Protein AF-A0A9X9F7Y9-F1 (afdb_monomer)

Foldseek 3Di:
DPPQKDFPVPDPDDFDPVQVVVCVVVVLWDWDADPNTIITGPVSVVVLVVVLVVCVVPDDDLVNVCVVVPNDPPDPVVSVVVVVVCVVVCVVVVNDDDDDPHDRGRPD

Secondary structure (DSSP, 8-state):
--TTEEEGGGSSS---HHHHHHHHHTTSS-EEEETTEEEEEHHHHHHHHHHHHHHHHH---HHHHHHHTT--TT-HHHHHHHHHHHHHHHHHHT------SS--SS--

Sequence (108 aa):
MDGQYIDLKNLDYKIPPSALDFLENERITKFKVVGGKVFINKNDFQRHERWERRFQQGYFTIRQFCEYIGIVRSDKSLVSASFRRLVKIADDIGIYVRKLRYPLVTLY

Mean predic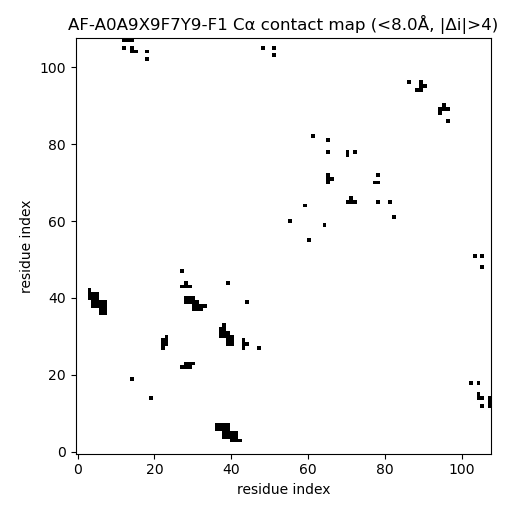ted aligned error: 8.78 Å

Radius of gyration: 17.14 Å; Cα contacts (8 Å, |Δi|>4): 76; chains: 1; bounding box: 33×30×49 Å

Structure (mmCIF, N/CA/C/O backbone):
data_AF-A0A9X9F7Y9-F1
#
_entry.id   AF-A0A9X9F7Y9-F1
#
loop_
_atom_site.group_PDB
_atom_site.id
_atom_site.type_symbol
_atom_site.label_atom_id
_atom_site.label_alt_id
_atom_site.label_comp_id
_atom_site.label_asym_id
_atom_site.label_entity_id
_atom_site.label_seq_id
_atom_site.pdbx_PDB_ins_code
_atom_site.Cartn_x
_atom_site.Cartn_y
_at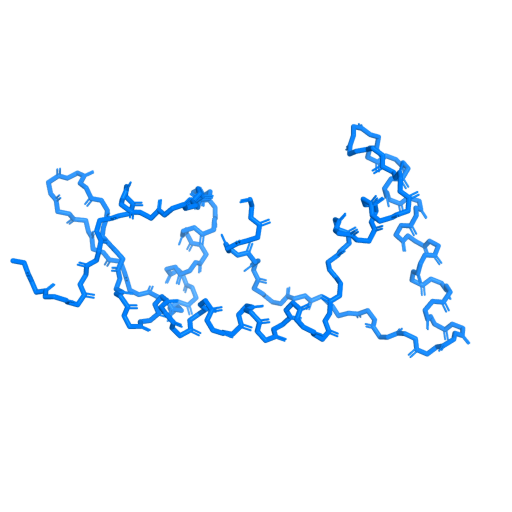om_site.Cartn_z
_atom_site.occupancy
_atom_site.B_iso_or_equiv
_atom_site.auth_seq_id
_atom_site.auth_comp_id
_atom_site.auth_asym_id
_atom_site.auth_atom_id
_atom_site.pdbx_PDB_model_num
ATOM 1 N N . MET A 1 1 ? -11.014 -9.214 25.909 1.00 49.94 1 MET A N 1
ATOM 2 C CA . MET A 1 1 ? -11.113 -9.034 24.444 1.00 49.94 1 MET A CA 1
ATOM 3 C C . MET A 1 1 ? -10.467 -10.248 23.812 1.00 49.94 1 MET A C 1
ATOM 5 O O . MET A 1 1 ? -9.381 -10.600 24.256 1.00 49.94 1 MET A O 1
ATOM 9 N N . ASP A 1 2 ? -11.133 -10.910 22.865 1.00 53.03 2 ASP A N 1
ATOM 10 C CA . ASP A 1 2 ? -10.559 -12.054 22.150 1.00 53.03 2 ASP A CA 1
ATOM 11 C C . ASP A 1 2 ? -9.184 -11.680 21.595 1.00 53.03 2 ASP A C 1
ATOM 13 O O . ASP A 1 2 ? -9.065 -10.686 20.878 1.00 53.03 2 ASP A O 1
ATOM 17 N N . GLY A 1 3 ? -8.153 -12.484 21.875 1.00 63.06 3 GLY A N 1
ATOM 18 C CA . GLY A 1 3 ? -6.778 -12.281 21.384 1.00 63.06 3 GLY A CA 1
ATOM 19 C C . GLY A 1 3 ? -6.626 -12.303 19.852 1.00 63.06 3 GLY A C 1
ATOM 20 O O . GLY A 1 3 ? -5.512 -12.299 19.332 1.00 63.06 3 GLY A O 1
ATOM 21 N N . GLN A 1 4 ? -7.748 -12.339 19.131 1.00 84.50 4 GLN A N 1
ATOM 22 C CA . GLN A 1 4 ? -7.869 -12.298 17.683 1.00 84.50 4 GLN A CA 1
ATOM 23 C C . GLN A 1 4 ? -7.996 -10.880 17.114 1.00 84.50 4 GLN A C 1
ATOM 25 O O . GLN A 1 4 ? -7.902 -10.740 15.900 1.00 84.50 4 GLN A O 1
ATOM 30 N N . TYR A 1 5 ? -8.206 -9.843 17.930 1.00 88.31 5 TYR A N 1
ATOM 31 C CA . TYR A 1 5 ? -8.364 -8.464 17.454 1.00 88.31 5 TYR A CA 1
ATOM 32 C C . TYR A 1 5 ? -7.354 -7.518 18.111 1.00 88.31 5 TYR A C 1
ATOM 34 O O . TYR A 1 5 ? -7.099 -7.607 19.310 1.00 88.31 5 TYR A O 1
ATOM 42 N N . ILE A 1 6 ? -6.787 -6.607 17.321 1.00 88.69 6 ILE A N 1
ATOM 43 C CA . ILE A 1 6 ? -5.821 -5.589 17.755 1.00 88.69 6 ILE A CA 1
ATOM 44 C C . ILE A 1 6 ? -6.465 -4.215 17.555 1.00 88.69 6 ILE A C 1
ATOM 46 O O . ILE A 1 6 ? -7.127 -3.993 16.545 1.00 88.69 6 ILE A O 1
ATOM 50 N N . ASP A 1 7 ? -6.302 -3.300 18.510 1.00 88.25 7 ASP A N 1
ATOM 51 C CA . ASP A 1 7 ? -6.686 -1.895 18.316 1.00 88.25 7 ASP A CA 1
ATOM 52 C C . ASP A 1 7 ? -5.802 -1.287 17.217 1.00 88.25 7 ASP A C 1
ATOM 54 O O . ASP A 1 7 ? -4.576 -1.375 17.294 1.00 88.25 7 ASP A O 1
ATOM 58 N N . LEU A 1 8 ? -6.406 -0.667 16.202 1.00 85.19 8 LEU A N 1
ATOM 59 C CA . LEU A 1 8 ? -5.681 -0.025 15.102 1.00 85.19 8 LEU A CA 1
ATOM 60 C C . LEU A 1 8 ? -4.649 1.002 15.581 1.00 85.19 8 LEU A C 1
ATOM 62 O O . LEU A 1 8 ? -3.626 1.180 14.926 1.00 85.19 8 LEU A O 1
ATOM 66 N N . LYS A 1 9 ? -4.882 1.650 16.729 1.00 84.75 9 LYS A N 1
ATOM 67 C CA . LYS A 1 9 ? -3.935 2.608 17.321 1.00 84.75 9 LYS A CA 1
ATOM 68 C C . LYS A 1 9 ? -2.638 1.968 17.815 1.00 84.75 9 LYS A C 1
ATOM 70 O O . LYS A 1 9 ? -1.666 2.689 18.006 1.00 84.75 9 LYS A O 1
ATOM 75 N N . ASN A 1 10 ? -2.627 0.654 18.028 1.00 84.88 10 ASN A N 1
ATOM 76 C CA . ASN A 1 10 ? -1.464 -0.091 18.509 1.00 84.88 10 ASN A CA 1
ATOM 77 C C . ASN A 1 10 ? -0.622 -0.675 17.363 1.00 84.88 10 ASN A C 1
ATOM 79 O O . ASN A 1 10 ? 0.261 -1.489 17.616 1.00 84.88 10 ASN A O 1
ATOM 83 N N . LEU A 1 11 ? -0.925 -0.327 16.110 1.00 80.44 11 LEU A N 1
ATOM 84 C CA . LEU A 1 11 ? -0.097 -0.691 14.967 1.00 80.44 11 LEU A CA 1
ATOM 85 C C . LEU A 1 11 ? 1.058 0.304 14.822 1.00 80.44 11 LEU A C 1
ATOM 87 O O . LEU A 1 11 ? 0.850 1.513 14.901 1.00 80.44 11 LEU A O 1
ATOM 91 N N . ASP A 1 12 ? 2.255 -0.207 14.533 1.00 70.75 12 ASP A N 1
ATOM 92 C CA . ASP A 1 12 ? 3.467 0.610 14.362 1.00 70.75 12 ASP A CA 1
ATOM 93 C C . ASP A 1 12 ? 3.460 1.475 13.085 1.00 70.75 12 ASP A C 1
ATOM 95 O O . ASP A 1 12 ? 4.352 2.295 12.878 1.00 70.75 12 ASP A O 1
ATOM 99 N N . TYR A 1 13 ? 2.456 1.323 12.217 1.00 72.50 13 TYR A N 1
ATOM 100 C CA . TYR A 1 13 ? 2.338 2.045 10.951 1.00 72.50 13 TYR A CA 1
ATOM 101 C C . TYR A 1 13 ? 0.957 2.671 10.759 1.00 72.50 13 TYR A C 1
ATOM 103 O O . TYR A 1 13 ? -0.075 2.144 11.180 1.00 72.50 13 TYR A O 1
ATOM 111 N N . LYS A 1 14 ? 0.936 3.831 10.090 1.00 72.50 14 LYS A N 1
ATOM 112 C CA . LYS A 1 14 ? -0.285 4.605 9.841 1.00 72.50 14 LYS A CA 1
ATOM 113 C C . LYS A 1 14 ? -1.020 4.066 8.622 1.00 72.50 14 LYS A C 1
ATOM 115 O O . LYS A 1 14 ? -0.632 4.338 7.489 1.00 72.50 14 LYS A O 1
ATOM 120 N N . ILE A 1 15 ? -2.128 3.372 8.861 1.00 75.88 15 ILE A N 1
ATOM 121 C CA . ILE A 1 15 ? -3.034 2.960 7.790 1.00 75.88 15 ILE A CA 1
ATOM 122 C C . ILE A 1 15 ? -3.943 4.144 7.418 1.00 75.88 15 ILE A C 1
ATOM 124 O O . ILE A 1 15 ? -4.673 4.637 8.283 1.00 75.88 15 ILE A O 1
ATOM 128 N N . PRO A 1 16 ? -3.923 4.631 6.163 1.00 75.31 16 PRO A N 1
ATOM 129 C CA . PRO A 1 16 ? -4.821 5.701 5.744 1.00 75.31 16 PRO A CA 1
ATOM 130 C C . PRO A 1 16 ? -6.280 5.206 5.707 1.00 75.31 16 PRO A C 1
ATOM 132 O O . PRO A 1 16 ? -6.507 4.046 5.357 1.00 75.31 16 PRO A O 1
ATOM 135 N N . PRO A 1 17 ? -7.281 6.068 5.990 1.00 77.88 17 PRO A N 1
ATOM 136 C CA . PRO A 1 17 ? -8.695 5.675 5.996 1.00 77.88 17 PRO A CA 1
ATOM 137 C C . PRO A 1 17 ? -9.144 4.971 4.710 1.00 77.88 17 PRO A C 1
ATOM 139 O O . PRO A 1 17 ? -9.772 3.924 4.767 1.00 77.88 17 PRO A O 1
ATOM 142 N N . SER A 1 18 ? -8.697 5.459 3.550 1.00 77.75 18 SER A N 1
ATOM 143 C CA . SER A 1 18 ? -9.014 4.851 2.253 1.00 77.75 18 SER A CA 1
ATOM 144 C C . SER A 1 18 ? -8.505 3.414 2.094 1.00 77.75 18 SER A C 1
ATOM 146 O O . SER A 1 18 ? -9.102 2.629 1.361 1.00 77.75 18 SER A O 1
ATOM 148 N N . ALA A 1 19 ? -7.408 3.048 2.764 1.00 77.06 19 ALA A N 1
ATOM 149 C CA . ALA A 1 19 ? -6.921 1.674 2.762 1.00 77.06 19 ALA A CA 1
ATOM 150 C C . ALA A 1 19 ? -7.700 0.789 3.746 1.00 77.06 19 ALA A C 1
ATOM 152 O O . ALA A 1 19 ? -7.873 -0.394 3.465 1.00 77.06 19 ALA A O 1
ATOM 153 N N . LEU A 1 20 ? -8.212 1.346 4.852 1.00 79.88 20 LEU A N 1
ATOM 154 C CA . LEU A 1 20 ? -9.120 0.626 5.755 1.00 79.88 20 LEU A CA 1
ATOM 155 C C . LEU A 1 20 ? -10.418 0.264 5.038 1.00 79.88 20 LEU A C 1
ATOM 157 O O . LEU A 1 20 ? -10.772 -0.913 4.996 1.00 79.88 20 LEU A O 1
ATOM 161 N N . ASP A 1 21 ? -11.048 1.253 4.400 1.00 81.00 21 ASP A N 1
ATOM 162 C CA . ASP A 1 21 ? -12.287 1.069 3.639 1.00 81.00 21 ASP A CA 1
ATOM 163 C C . ASP A 1 21 ? -12.112 -0.017 2.572 1.00 81.00 21 ASP A C 1
ATOM 165 O O . ASP A 1 21 ? -12.971 -0.873 2.367 1.00 81.00 21 ASP A O 1
ATOM 169 N N . PHE A 1 22 ? -10.963 -0.020 1.899 1.00 83.00 22 PHE A N 1
ATOM 170 C CA . PHE A 1 22 ? -10.645 -1.023 0.896 1.00 83.00 22 PHE A CA 1
ATOM 171 C C . PHE A 1 22 ? -10.502 -2.436 1.487 1.00 83.00 22 PHE A C 1
ATOM 173 O O . PHE A 1 22 ? -11.072 -3.389 0.951 1.00 83.00 22 PHE A O 1
ATOM 180 N N . LEU A 1 23 ? -9.741 -2.588 2.579 1.00 83.56 23 LEU A N 1
ATOM 181 C CA . LEU A 1 23 ? -9.515 -3.887 3.223 1.00 83.56 23 LEU A CA 1
ATOM 182 C C . LEU A 1 23 ? -10.820 -4.522 3.715 1.00 83.56 23 LEU A C 1
ATOM 184 O O . LEU A 1 23 ? -10.963 -5.747 3.653 1.00 83.56 23 LEU A O 1
ATOM 188 N N . GLU A 1 24 ? -11.749 -3.694 4.192 1.00 84.62 24 GLU A N 1
ATOM 189 C CA . GLU A 1 24 ? -13.073 -4.118 4.635 1.00 84.62 24 GLU A CA 1
ATOM 190 C C . GLU A 1 24 ? -13.969 -4.500 3.448 1.00 84.62 24 GLU A C 1
ATOM 192 O O . GLU A 1 24 ? -14.500 -5.613 3.414 1.00 84.62 24 GLU A O 1
ATOM 197 N N . ASN A 1 25 ? -14.076 -3.629 2.437 1.00 85.88 25 ASN A N 1
ATOM 198 C CA . ASN A 1 25 ? -14.941 -3.837 1.269 1.00 85.88 25 ASN A CA 1
ATOM 199 C C . ASN A 1 25 ? -14.562 -5.085 0.462 1.00 85.88 25 ASN A C 1
ATOM 201 O O . ASN A 1 25 ? -15.433 -5.859 0.060 1.00 85.88 25 ASN A O 1
ATOM 205 N N . GLU A 1 26 ? -13.265 -5.335 0.273 1.00 83.75 26 GLU A N 1
ATOM 206 C CA . GLU A 1 26 ? -12.772 -6.527 -0.429 1.00 83.75 26 GLU A CA 1
ATOM 207 C C . GLU A 1 26 ? -12.713 -7.775 0.473 1.00 83.75 26 GLU A C 1
ATOM 209 O O . GLU A 1 26 ? -12.252 -8.832 0.038 1.00 83.75 26 GLU A O 1
ATOM 214 N N . ARG A 1 27 ? -13.178 -7.685 1.730 1.00 84.31 27 ARG A N 1
ATOM 215 C CA . ARG A 1 27 ? -13.189 -8.781 2.719 1.00 84.31 27 ARG A CA 1
ATOM 216 C C . ARG A 1 27 ? -11.810 -9.411 2.946 1.00 84.31 27 ARG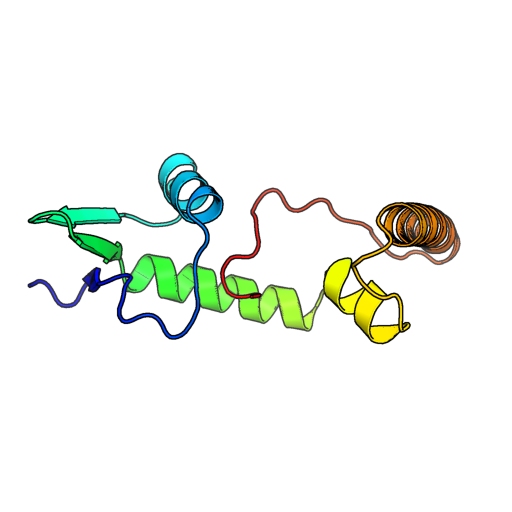 A C 1
ATOM 218 O O . ARG A 1 27 ? -11.703 -10.602 3.243 1.00 84.31 27 ARG A O 1
ATOM 225 N N . ILE A 1 28 ? -10.751 -8.615 2.810 1.00 82.81 28 ILE A N 1
ATOM 226 C CA . ILE A 1 28 ? -9.360 -9.052 3.009 1.00 82.81 28 ILE A CA 1
ATOM 227 C C . ILE A 1 28 ? -9.088 -9.242 4.498 1.00 82.81 28 ILE A C 1
ATOM 229 O O . ILE A 1 28 ? -8.446 -10.221 4.895 1.00 82.81 28 ILE A O 1
ATOM 233 N N . THR A 1 29 ? -9.620 -8.316 5.296 1.00 85.25 29 THR A N 1
ATOM 234 C CA . THR A 1 29 ? -9.489 -8.285 6.747 1.00 85.25 29 THR A CA 1
ATOM 235 C C . THR A 1 29 ? -10.812 -7.915 7.394 1.00 85.25 29 THR A C 1
ATOM 237 O O . THR A 1 29 ? -11.539 -7.051 6.911 1.00 85.25 29 THR A O 1
ATOM 240 N N . LYS A 1 30 ? -11.117 -8.564 8.519 1.00 87.62 30 LYS A N 1
ATOM 241 C CA . LYS A 1 30 ? -12.277 -8.226 9.344 1.00 87.62 30 LYS A CA 1
ATOM 242 C C . LYS A 1 30 ? -11.964 -7.079 10.296 1.00 87.62 30 LYS A C 1
ATOM 244 O O . LYS A 1 30 ? -10.930 -7.089 10.971 1.00 87.62 30 LYS A O 1
ATOM 249 N N . PHE A 1 31 ? -12.916 -6.163 10.416 1.00 87.81 31 PHE A N 1
ATOM 250 C CA . PHE A 1 31 ? -12.872 -5.048 11.351 1.00 87.81 31 PHE A CA 1
ATOM 251 C C . PHE A 1 31 ? -14.009 -5.145 12.366 1.00 87.81 31 PHE A C 1
ATOM 253 O O . PHE A 1 31 ? -15.026 -5.803 12.139 1.00 87.81 31 PHE A O 1
ATOM 260 N N . LYS A 1 32 ? -13.822 -4.512 13.522 1.00 88.50 32 LYS A N 1
ATOM 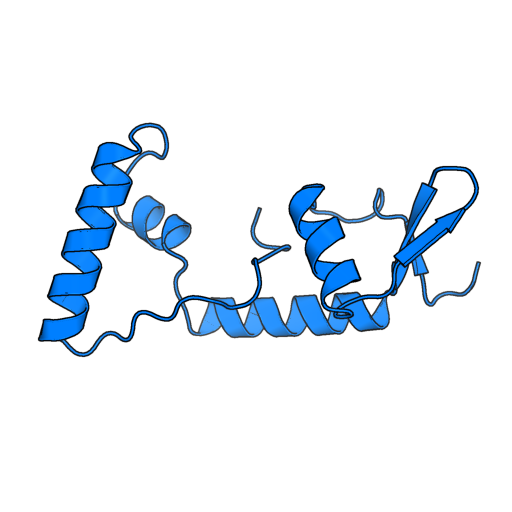261 C CA . LYS A 1 32 ? -14.855 -4.370 14.547 1.00 88.50 32 LYS A CA 1
ATOM 262 C C . LYS A 1 32 ? -14.767 -2.986 15.167 1.00 88.50 32 LYS A C 1
ATOM 264 O O . LYS A 1 32 ? -13.688 -2.571 15.575 1.00 88.50 32 LYS A O 1
ATOM 269 N N . VAL A 1 33 ? -15.899 -2.303 15.305 1.00 86.94 33 VAL A N 1
ATOM 270 C CA . VAL A 1 33 ? -15.978 -1.034 16.037 1.00 86.94 33 VAL A CA 1
ATOM 271 C C . VAL A 1 33 ? -16.600 -1.285 17.407 1.00 86.94 33 VAL A C 1
ATOM 273 O O . VAL A 1 33 ? -17.697 -1.829 17.506 1.00 86.94 33 VAL A O 1
ATOM 276 N N . VAL A 1 34 ? -15.896 -0.919 18.480 1.00 88.19 34 VAL A N 1
ATOM 277 C CA . VAL A 1 34 ? -16.385 -1.040 19.864 1.00 88.19 34 VAL A CA 1
ATOM 278 C C . VAL A 1 34 ? -16.056 0.240 20.619 1.00 88.19 34 VAL A C 1
ATOM 280 O O . VAL A 1 34 ? -14.888 0.607 20.734 1.00 88.19 34 VAL A O 1
ATOM 283 N N . GLY A 1 35 ? -17.078 0.934 21.130 1.00 85.56 35 GLY A N 1
ATOM 284 C CA . GLY A 1 35 ? -16.893 2.172 21.900 1.00 85.56 35 GLY A CA 1
ATOM 285 C C . GLY A 1 35 ? -16.137 3.264 21.132 1.00 85.56 35 GLY A C 1
ATOM 286 O O . GLY A 1 35 ? -15.279 3.930 21.702 1.00 85.56 35 GLY A O 1
ATOM 287 N N . GLY A 1 36 ? -16.376 3.379 19.820 1.00 85.62 36 GLY A N 1
ATOM 288 C CA . GLY A 1 36 ? -15.687 4.334 18.941 1.00 85.62 36 GLY A CA 1
ATOM 289 C C . GLY A 1 36 ? -14.236 3.974 18.592 1.00 85.62 36 GLY A C 1
ATOM 290 O O . GLY A 1 36 ? -13.583 4.722 17.870 1.00 85.62 36 GLY A O 1
ATOM 291 N N . LYS A 1 37 ? -13.717 2.838 19.072 1.00 87.62 37 LYS A N 1
ATOM 292 C CA . LYS A 1 37 ? -12.399 2.314 18.694 1.00 87.62 37 LYS A CA 1
ATOM 293 C C . LYS A 1 37 ? -12.541 1.284 17.583 1.00 87.62 37 LYS A C 1
ATOM 295 O O . LYS A 1 37 ? -13.450 0.453 17.632 1.00 87.62 37 LYS A O 1
ATOM 300 N N . VAL A 1 38 ? -11.634 1.329 16.610 1.00 88.19 38 VAL A N 1
ATOM 301 C CA . VAL A 1 38 ? -11.593 0.378 15.495 1.00 88.19 38 VAL A CA 1
ATOM 302 C C . VAL A 1 38 ? -10.564 -0.701 15.797 1.00 88.19 38 VAL A C 1
ATOM 304 O O . VAL A 1 38 ? -9.413 -0.417 16.124 1.00 88.19 38 VAL A O 1
ATOM 307 N N . PHE A 1 39 ? -10.990 -1.948 15.677 1.00 89.69 39 PHE A N 1
ATOM 308 C CA . PHE A 1 39 ? -10.172 -3.127 15.878 1.00 89.69 39 PHE A CA 1
ATOM 309 C C . PHE A 1 39 ? -10.041 -3.894 14.573 1.00 89.69 39 PHE A C 1
ATOM 311 O O . PHE A 1 39 ? -11.006 -4.025 13.822 1.00 89.69 39 PHE A O 1
ATOM 318 N N . ILE A 1 40 ? -8.858 -4.445 14.342 1.00 89.31 40 ILE A N 1
ATOM 319 C CA . ILE A 1 40 ? -8.515 -5.229 13.163 1.00 89.31 40 ILE A CA 1
ATOM 320 C C . ILE A 1 40 ? -8.259 -6.682 13.560 1.00 89.31 40 ILE A C 1
ATOM 322 O O . ILE A 1 40 ? -7.649 -6.949 14.599 1.00 89.31 40 ILE A O 1
ATOM 326 N N . ASN A 1 41 ? -8.731 -7.641 12.764 1.00 91.12 41 ASN A N 1
ATOM 327 C CA . ASN A 1 41 ? -8.445 -9.048 13.020 1.00 91.12 41 ASN A CA 1
ATOM 328 C C . ASN A 1 41 ? -6.950 -9.339 12.811 1.00 91.12 41 ASN A C 1
ATOM 330 O O . ASN A 1 41 ? -6.416 -9.179 11.716 1.00 91.12 41 ASN A O 1
ATOM 334 N N . LYS A 1 42 ? -6.287 -9.819 13.864 1.00 88.44 42 LYS A N 1
ATOM 335 C CA . LYS A 1 42 ? -4.851 -10.105 13.909 1.00 88.44 42 LYS A CA 1
ATOM 336 C C . LYS A 1 42 ? -4.412 -11.095 12.835 1.00 88.44 42 LYS A C 1
ATOM 338 O O . LYS A 1 42 ? -3.393 -10.875 12.190 1.00 88.44 42 LYS A O 1
ATOM 343 N N . ASN A 1 43 ? -5.154 -12.185 12.652 1.00 89.06 43 ASN A N 1
ATOM 344 C CA . ASN A 1 43 ? -4.741 -13.270 11.763 1.00 89.06 43 ASN A CA 1
ATOM 345 C C . ASN A 1 43 ? -4.858 -12.867 10.292 1.00 89.06 43 ASN A C 1
ATOM 347 O O . ASN A 1 43 ? -3.930 -13.106 9.515 1.00 89.06 43 ASN A O 1
ATOM 351 N N . ASP A 1 44 ? -5.975 -12.238 9.920 1.00 88.06 44 ASP A N 1
ATOM 352 C CA . ASP A 1 44 ? -6.175 -11.721 8.564 1.00 88.06 44 ASP A CA 1
ATOM 353 C C . ASP A 1 44 ? -5.110 -10.673 8.226 1.00 88.06 44 ASP A C 1
ATOM 355 O O . ASP A 1 44 ? -4.476 -10.729 7.169 1.00 88.06 44 ASP A O 1
ATOM 359 N N . PHE A 1 45 ? -4.835 -9.787 9.181 1.00 85.62 45 PHE A N 1
ATOM 360 C CA . PHE A 1 45 ? -3.845 -8.738 9.028 1.00 85.62 45 PHE A CA 1
ATOM 361 C C . PHE A 1 45 ? -2.411 -9.269 8.901 1.00 85.62 45 PHE A C 1
ATOM 363 O O . PHE A 1 45 ? -1.709 -8.912 7.962 1.00 85.62 45 PHE A O 1
ATOM 370 N N . GLN A 1 46 ? -1.990 -10.209 9.753 1.00 87.44 46 GLN A N 1
ATOM 371 C CA . GLN A 1 46 ? -0.679 -10.868 9.637 1.00 87.44 46 GLN A CA 1
ATOM 372 C C . GLN A 1 46 ? -0.528 -11.671 8.338 1.00 87.44 46 GLN A C 1
ATOM 374 O O . GLN A 1 46 ? 0.577 -11.860 7.822 1.00 87.44 46 GLN A O 1
ATOM 379 N N . ARG A 1 47 ? -1.623 -12.220 7.798 1.00 87.75 47 ARG A N 1
ATOM 380 C CA . ARG A 1 47 ? -1.609 -12.860 6.476 1.00 87.75 47 ARG A CA 1
ATOM 381 C C . ARG A 1 47 ? -1.372 -11.821 5.382 1.00 87.75 47 ARG A C 1
ATOM 383 O O . ARG A 1 47 ? -0.561 -12.076 4.494 1.00 87.75 47 ARG A O 1
ATOM 390 N N . HIS A 1 48 ? -2.042 -10.677 5.461 1.00 84.94 48 HIS A N 1
ATOM 391 C CA . HIS A 1 48 ? -1.870 -9.582 4.515 1.00 84.94 48 HIS A CA 1
ATOM 392 C C . HIS A 1 48 ? -0.453 -8.987 4.571 1.00 84.94 48 HIS A C 1
ATOM 394 O O . HIS A 1 48 ? 0.208 -8.902 3.542 1.00 84.94 48 HIS A O 1
ATOM 400 N N . GLU A 1 49 ? 0.076 -8.722 5.765 1.00 84.81 49 GLU A N 1
ATOM 401 C CA . GLU A 1 49 ? 1.450 -8.244 5.971 1.00 84.81 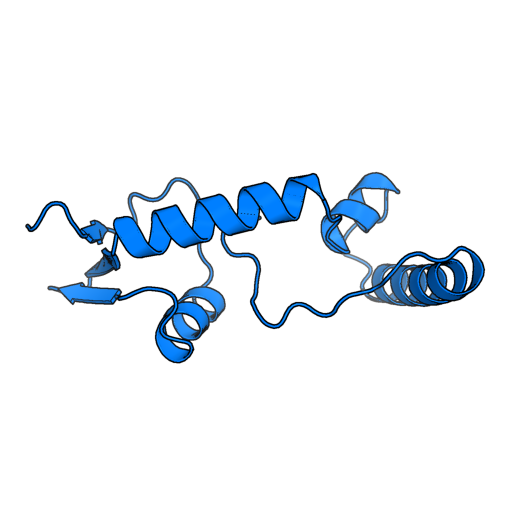49 GLU A CA 1
ATOM 402 C C . GLU A 1 49 ? 2.495 -9.207 5.381 1.00 84.81 49 GLU A C 1
ATOM 404 O O . GLU A 1 49 ? 3.423 -8.796 4.683 1.00 84.81 49 GLU A O 1
ATOM 409 N N . ARG A 1 50 ? 2.333 -10.521 5.594 1.00 88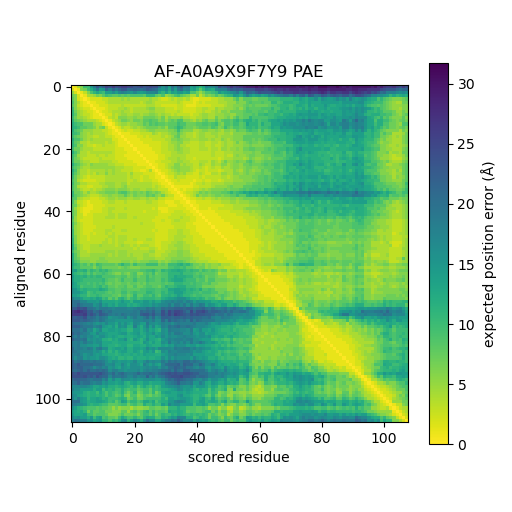.06 50 ARG A N 1
ATOM 410 C CA . ARG A 1 50 ? 3.220 -11.527 4.986 1.00 88.06 50 ARG A CA 1
ATOM 411 C C . ARG A 1 50 ? 3.149 -11.523 3.463 1.00 88.06 50 ARG A C 1
ATOM 413 O O . ARG A 1 50 ? 4.172 -11.752 2.816 1.00 88.06 50 ARG A O 1
ATOM 420 N N . TRP A 1 51 ? 1.968 -11.306 2.892 1.00 87.00 51 TRP A N 1
ATOM 421 C CA . TRP A 1 51 ? 1.815 -11.164 1.447 1.00 87.00 51 TRP A CA 1
ATOM 422 C C . TRP A 1 51 ? 2.538 -9.911 0.936 1.00 87.00 51 TRP A C 1
ATOM 424 O O . TRP A 1 51 ? 3.312 -10.022 -0.013 1.00 87.00 51 TRP A O 1
ATOM 434 N N . GLU A 1 52 ? 2.382 -8.762 1.601 1.00 85.50 52 GLU A N 1
ATOM 435 C CA . GLU A 1 52 ? 3.070 -7.520 1.220 1.00 85.50 52 GLU A CA 1
ATOM 436 C C . GLU A 1 52 ? 4.587 -7.642 1.309 1.00 85.50 52 GLU A C 1
ATOM 438 O O . GLU A 1 52 ? 5.288 -7.233 0.386 1.00 85.50 52 GLU A O 1
ATOM 443 N N . ARG A 1 53 ? 5.110 -8.280 2.361 1.00 85.00 53 ARG A N 1
ATOM 444 C CA . ARG A 1 53 ? 6.552 -8.523 2.497 1.00 85.00 53 ARG A CA 1
ATOM 445 C C . ARG A 1 53 ? 7.101 -9.352 1.334 1.00 85.00 53 ARG A C 1
ATOM 447 O O . ARG A 1 53 ? 8.154 -9.027 0.797 1.00 85.00 53 ARG A O 1
ATOM 454 N N . ARG A 1 54 ? 6.388 -10.404 0.914 1.00 86.38 54 ARG A N 1
ATOM 455 C CA . ARG A 1 54 ? 6.774 -11.200 -0.268 1.00 86.38 54 ARG A CA 1
ATOM 456 C C . ARG A 1 54 ? 6.676 -10.386 -1.553 1.00 86.38 54 ARG A C 1
ATOM 458 O O . ARG A 1 54 ? 7.528 -10.525 -2.423 1.00 86.38 54 ARG A O 1
ATOM 465 N N . PHE A 1 55 ? 5.658 -9.536 -1.672 1.00 84.25 55 PHE A N 1
ATOM 466 C CA . PHE A 1 55 ? 5.520 -8.635 -2.810 1.00 84.25 55 PHE A CA 1
ATOM 467 C C . PHE A 1 55 ? 6.717 -7.672 -2.901 1.00 84.25 55 PHE A C 1
ATOM 469 O O . PHE A 1 55 ? 7.334 -7.564 -3.951 1.00 84.25 55 PHE A O 1
ATOM 476 N N . GLN A 1 56 ? 7.129 -7.055 -1.796 1.00 79.88 56 GLN A N 1
ATOM 477 C CA . GLN A 1 56 ? 8.276 -6.136 -1.767 1.00 79.88 56 GLN A CA 1
ATOM 478 C C . GLN A 1 56 ? 9.619 -6.798 -2.111 1.00 79.88 56 GLN A C 1
ATOM 480 O O . GLN A 1 56 ? 10.520 -6.124 -2.596 1.00 79.88 56 GLN A O 1
ATOM 485 N N . GLN A 1 57 ? 9.771 -8.104 -1.873 1.00 82.50 57 GLN A N 1
ATOM 486 C CA . GLN A 1 57 ? 10.987 -8.837 -2.245 1.00 82.50 57 GLN A CA 1
ATOM 487 C C . GLN A 1 57 ? 11.111 -9.055 -3.759 1.00 82.50 57 GLN A C 1
ATOM 489 O O . GLN A 1 57 ? 12.222 -9.204 -4.259 1.00 82.50 57 GLN A O 1
ATOM 494 N N . GLY A 1 58 ? 9.986 -9.105 -4.480 1.00 77.88 58 GLY A N 1
ATOM 495 C CA . GLY A 1 58 ? 9.955 -9.399 -5.917 1.00 77.88 58 GLY A CA 1
ATOM 496 C C . GLY A 1 58 ? 9.592 -8.214 -6.811 1.00 77.88 58 GLY A C 1
ATOM 497 O O . GLY A 1 58 ? 9.739 -8.316 -8.026 1.00 77.88 58 GLY A O 1
ATOM 498 N N . TYR A 1 59 ? 9.094 -7.113 -6.244 1.00 79.44 59 TYR A N 1
ATOM 499 C CA . TYR A 1 59 ? 8.539 -5.996 -7.006 1.00 79.44 59 TYR A CA 1
ATOM 500 C C . TYR A 1 59 ? 8.943 -4.647 -6.409 1.00 79.44 59 TYR A C 1
ATOM 502 O O . TYR A 1 59 ? 8.868 -4.435 -5.201 1.00 79.44 59 TYR A O 1
ATOM 510 N N . PHE A 1 60 ? 9.276 -3.698 -7.285 1.00 75.50 60 PHE A N 1
ATOM 511 C CA . PHE A 1 60 ? 9.398 -2.287 -6.929 1.00 75.50 60 PHE A CA 1
ATOM 512 C C . PHE A 1 60 ? 8.054 -1.582 -7.099 1.00 75.50 60 PHE A C 1
ATOM 514 O O . PHE A 1 60 ? 7.419 -1.664 -8.152 1.00 75.50 60 PHE A O 1
ATOM 521 N N . THR A 1 61 ? 7.630 -0.820 -6.091 1.00 78.62 61 THR A N 1
ATOM 522 C CA . THR A 1 61 ? 6.572 0.174 -6.309 1.00 78.62 61 THR A CA 1
ATOM 523 C C . THR A 1 61 ? 7.117 1.349 -7.121 1.00 78.62 61 THR A C 1
ATOM 525 O O . THR A 1 61 ? 8.295 1.688 -7.022 1.00 78.62 61 THR A O 1
ATOM 528 N N . ILE A 1 62 ? 6.251 2.037 -7.875 1.00 75.62 62 ILE A N 1
ATOM 529 C CA . ILE A 1 62 ? 6.629 3.259 -8.614 1.00 75.62 62 ILE A CA 1
ATOM 530 C C . ILE A 1 62 ? 7.257 4.289 -7.668 1.00 75.62 62 ILE A C 1
ATOM 532 O O . ILE A 1 62 ? 8.227 4.946 -8.021 1.00 75.62 62 ILE A O 1
ATOM 536 N N . ARG A 1 63 ? 6.731 4.394 -6.441 1.00 72.50 63 ARG A N 1
ATOM 537 C CA . ARG A 1 63 ? 7.256 5.284 -5.402 1.00 72.50 63 ARG A CA 1
ATOM 538 C C . ARG A 1 63 ? 8.698 4.936 -5.032 1.00 72.50 63 ARG A C 1
ATOM 540 O O . ARG A 1 63 ? 9.552 5.811 -5.104 1.00 72.50 63 ARG A O 1
ATOM 547 N N . GLN A 1 64 ? 8.962 3.675 -4.687 1.00 76.50 64 GLN A N 1
ATOM 548 C CA . GLN A 1 64 ? 10.314 3.204 -4.362 1.00 76.50 64 GLN A CA 1
ATOM 549 C C . GLN A 1 64 ? 11.264 3.366 -5.548 1.00 76.50 64 GLN A C 1
ATOM 551 O O . GLN A 1 64 ? 12.410 3.752 -5.359 1.00 76.50 64 GLN A O 1
ATOM 556 N N . PHE A 1 65 ? 10.785 3.118 -6.769 1.00 77.06 65 PHE A N 1
ATOM 557 C CA . PHE A 1 65 ? 11.577 3.335 -7.972 1.00 77.06 65 PHE A CA 1
ATOM 558 C C . PHE A 1 65 ? 11.953 4.814 -8.139 1.00 77.06 65 PHE A C 1
ATOM 560 O O . PHE A 1 65 ? 13.128 5.125 -8.290 1.00 77.06 65 PHE A O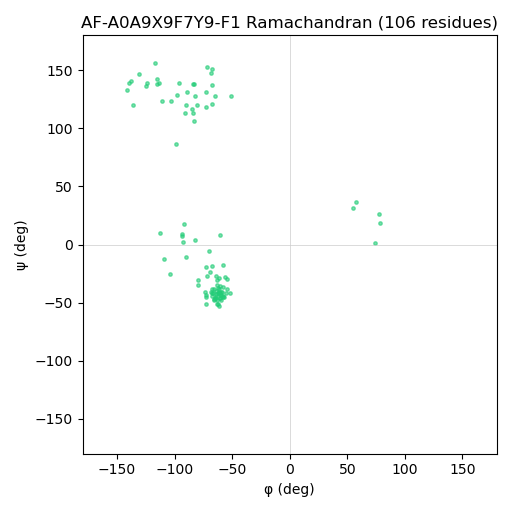 1
ATOM 567 N N . CYS A 1 66 ? 10.983 5.731 -8.068 1.00 74.00 66 CYS A N 1
ATOM 568 C CA . CYS A 1 66 ? 11.232 7.170 -8.180 1.00 74.00 66 CYS A CA 1
ATOM 569 C C . CYS A 1 66 ? 12.205 7.675 -7.108 1.00 74.00 66 CYS A C 1
ATOM 571 O O . CYS A 1 66 ? 13.087 8.465 -7.427 1.00 74.00 66 CYS A O 1
ATOM 573 N N . GLU A 1 67 ? 12.074 7.202 -5.868 1.00 75.19 67 GLU A N 1
ATOM 574 C CA . GLU A 1 67 ? 13.010 7.523 -4.784 1.00 75.19 67 GLU A CA 1
ATOM 575 C C . GLU A 1 67 ? 14.413 6.986 -5.061 1.00 75.19 67 GLU A C 1
ATOM 577 O O . GLU A 1 67 ? 15.384 7.724 -4.912 1.00 75.19 67 GLU A O 1
ATOM 582 N N . TYR A 1 68 ? 14.519 5.741 -5.530 1.00 76.00 68 TYR A N 1
ATOM 583 C CA . TYR A 1 68 ? 15.791 5.112 -5.881 1.00 76.00 68 TYR A CA 1
ATOM 584 C C . TYR A 1 68 ? 16.556 5.898 -6.956 1.00 76.00 68 TYR A C 1
ATOM 586 O O . TYR A 1 68 ? 17.776 6.014 -6.878 1.00 76.00 68 TYR A O 1
ATOM 594 N N . ILE A 1 69 ? 15.848 6.488 -7.926 1.00 75.38 69 ILE A N 1
ATOM 595 C CA . ILE A 1 69 ? 16.450 7.315 -8.985 1.00 75.38 69 ILE A CA 1
ATOM 596 C C . ILE A 1 69 ? 16.485 8.822 -8.666 1.00 75.38 69 ILE A C 1
ATOM 598 O O . ILE A 1 69 ? 16.795 9.624 -9.545 1.00 75.38 69 ILE A O 1
ATOM 602 N N . GLY A 1 70 ? 16.164 9.230 -7.432 1.00 72.88 70 GLY A N 1
ATOM 603 C CA . GLY A 1 70 ? 16.305 10.616 -6.969 1.00 72.88 70 GLY A CA 1
ATOM 604 C C . GLY A 1 70 ? 15.205 11.591 -7.413 1.00 72.88 70 GLY A C 1
ATOM 605 O O . GLY A 1 70 ? 15.404 12.804 -7.357 1.00 72.88 70 GLY A O 1
ATOM 606 N N . ILE A 1 71 ? 14.037 11.106 -7.843 1.00 74.88 71 ILE A N 1
ATOM 607 C CA . ILE A 1 71 ? 12.895 11.961 -8.200 1.00 74.88 71 ILE A CA 1
ATOM 608 C C . ILE A 1 71 ? 12.102 12.326 -6.944 1.00 74.88 71 ILE A C 1
ATOM 610 O O . ILE A 1 71 ? 11.441 11.488 -6.326 1.00 74.88 71 ILE A O 1
ATOM 614 N N . VAL A 1 72 ? 12.126 13.612 -6.593 1.00 65.50 72 VAL A N 1
ATOM 615 C CA . VAL A 1 72 ? 11.406 14.155 -5.436 1.00 65.50 72 VAL A CA 1
ATOM 616 C C . VAL A 1 72 ? 9.898 14.210 -5.716 1.00 65.50 72 VAL A C 1
ATOM 618 O O . VAL A 1 72 ? 9.447 14.727 -6.738 1.00 65.50 72 VAL A O 1
ATOM 621 N N . ARG A 1 73 ? 9.099 13.695 -4.770 1.00 59.78 73 ARG A N 1
ATOM 622 C CA . ARG A 1 73 ? 7.642 13.475 -4.895 1.00 59.78 73 ARG A CA 1
ATOM 623 C C . ARG A 1 73 ? 6.792 14.716 -5.208 1.00 59.78 73 ARG A C 1
ATOM 625 O O . ARG A 1 73 ? 5.628 14.558 -5.574 1.00 59.78 73 ARG A O 1
ATOM 632 N N . SER A 1 74 ? 7.314 15.924 -5.004 1.00 60.00 74 SER A N 1
ATOM 633 C CA . SER A 1 74 ? 6.566 17.175 -5.181 1.00 60.00 74 SER A CA 1
ATOM 634 C C . SER A 1 74 ? 6.236 17.468 -6.644 1.00 60.00 74 SER A C 1
ATOM 636 O O . SER A 1 74 ? 5.240 18.140 -6.913 1.00 60.00 74 SER A O 1
ATOM 638 N N . ASP A 1 75 ? 6.997 16.914 -7.590 1.00 69.06 75 ASP A N 1
ATOM 639 C CA . ASP A 1 75 ? 6.754 17.122 -9.012 1.00 69.06 75 ASP A CA 1
ATOM 640 C C . ASP A 1 75 ? 5.991 15.943 -9.638 1.00 69.06 75 ASP A C 1
ATOM 642 O O . ASP A 1 75 ? 6.547 14.998 -10.207 1.00 69.06 75 ASP A O 1
ATOM 646 N N . LYS A 1 76 ? 4.658 16.016 -9.548 1.00 71.06 76 LYS A N 1
ATOM 647 C CA . LYS A 1 76 ? 3.743 15.031 -10.151 1.00 71.06 76 LYS A CA 1
ATOM 648 C C . LYS A 1 76 ? 3.953 14.876 -11.661 1.00 71.06 76 LYS A C 1
ATOM 650 O O . LYS A 1 76 ? 3.669 13.803 -12.203 1.00 71.06 76 LYS A O 1
ATOM 655 N N . SER A 1 77 ? 4.426 15.921 -12.342 1.00 76.31 77 SER A N 1
ATOM 656 C CA . SER A 1 77 ? 4.668 15.890 -13.783 1.00 76.31 77 SER A CA 1
ATOM 657 C C . SER A 1 77 ? 5.902 15.044 -14.111 1.00 76.31 77 SER A C 1
ATOM 659 O O . SER A 1 77 ? 5.81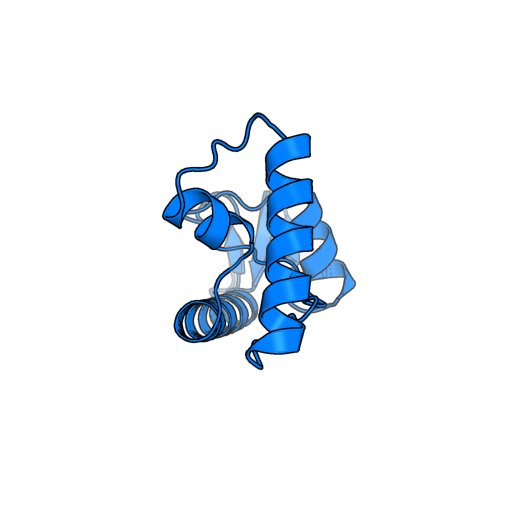9 14.164 -14.973 1.00 76.31 77 SER A O 1
ATOM 661 N N . LEU A 1 78 ? 6.986 15.203 -13.342 1.00 70.06 78 LEU A N 1
ATOM 662 C CA . LEU A 1 78 ? 8.206 14.396 -13.442 1.00 70.06 78 LEU A CA 1
ATOM 663 C C . LEU A 1 78 ? 7.955 12.930 -13.090 1.00 70.06 78 LEU A C 1
ATOM 665 O O . LEU A 1 78 ? 8.412 12.045 -13.816 1.00 70.06 78 LEU A O 1
ATOM 669 N N . VAL A 1 79 ? 7.180 12.654 -12.036 1.00 72.00 79 VAL A N 1
ATOM 670 C CA . VAL A 1 79 ? 6.786 11.279 -11.676 1.00 72.00 79 VAL A CA 1
ATOM 671 C C . VAL A 1 79 ? 6.000 10.630 -12.819 1.00 72.00 79 VAL A C 1
ATOM 673 O O . VAL A 1 79 ? 6.311 9.514 -13.235 1.00 72.00 79 VAL A O 1
ATOM 676 N N . SER A 1 80 ? 5.031 11.346 -13.396 1.00 75.94 80 SER A N 1
ATOM 677 C CA . SER A 1 80 ? 4.211 10.837 -14.505 1.00 75.94 80 SER A CA 1
ATOM 678 C C . SER A 1 80 ? 5.012 10.637 -15.797 1.00 75.94 80 SER A C 1
ATOM 680 O O . SER A 1 80 ? 4.778 9.683 -16.541 1.00 75.94 80 SER A O 1
ATOM 682 N N . ALA A 1 81 ? 5.957 11.530 -16.101 1.00 78.19 81 ALA A N 1
ATOM 683 C CA . ALA A 1 81 ? 6.850 11.399 -17.251 1.00 78.19 81 ALA A CA 1
ATOM 684 C C . ALA A 1 81 ? 7.814 10.215 -17.086 1.00 78.19 81 ALA A C 1
ATOM 686 O O . ALA A 1 81 ? 8.010 9.442 -18.025 1.00 78.19 81 ALA A O 1
ATOM 687 N N . SER A 1 82 ? 8.355 10.038 -15.883 1.00 75.31 82 SER A N 1
ATOM 688 C CA . SER A 1 82 ? 9.275 8.947 -15.556 1.00 75.31 82 SER A CA 1
ATOM 689 C C . SER A 1 82 ? 8.575 7.600 -15.581 1.00 75.31 82 SER A C 1
ATOM 691 O O . SER A 1 82 ? 9.103 6.661 -16.164 1.00 75.31 82 SER A O 1
ATOM 693 N N . PHE A 1 83 ? 7.345 7.524 -15.068 1.00 76.75 83 PHE A N 1
ATOM 694 C CA . PHE A 1 83 ? 6.523 6.326 -15.194 1.00 76.75 83 PHE A CA 1
ATOM 695 C C . PHE A 1 83 ? 6.266 5.960 -16.660 1.00 76.75 83 PHE A C 1
ATOM 697 O O . PHE A 1 83 ? 6.492 4.820 -17.049 1.00 76.75 83 PHE A O 1
ATOM 704 N N . ARG A 1 84 ? 5.865 6.921 -17.506 1.00 77.00 84 ARG A N 1
ATOM 705 C CA . ARG A 1 84 ? 5.641 6.667 -18.943 1.00 77.00 84 ARG A CA 1
ATOM 706 C C . ARG A 1 84 ? 6.899 6.178 -19.658 1.00 77.00 84 ARG A C 1
ATOM 708 O O . ARG A 1 84 ? 6.817 5.259 -20.466 1.00 77.00 84 ARG A O 1
ATOM 715 N N . ARG A 1 85 ? 8.059 6.769 -19.356 1.00 77.00 85 ARG A N 1
ATOM 716 C CA . ARG A 1 85 ? 9.345 6.304 -19.897 1.00 77.00 85 ARG A CA 1
ATOM 717 C C . ARG A 1 85 ? 9.685 4.903 -19.412 1.00 77.00 85 ARG A C 1
ATOM 719 O O . ARG A 1 85 ? 10.158 4.103 -20.206 1.00 77.00 85 ARG A O 1
ATOM 726 N N . LEU A 1 86 ? 9.410 4.606 -18.147 1.00 75.38 86 LEU A N 1
ATOM 727 C CA . LEU A 1 86 ? 9.669 3.295 -17.577 1.00 75.38 86 LEU A CA 1
ATOM 728 C C . LEU A 1 86 ? 8.786 2.220 -18.195 1.00 75.38 86 LEU A C 1
ATOM 730 O O . LEU A 1 86 ? 9.309 1.169 -18.514 1.00 75.38 86 LEU A O 1
ATOM 734 N N . VAL A 1 87 ? 7.499 2.494 -18.425 1.00 75.69 87 VAL A N 1
ATOM 735 C CA . VAL A 1 87 ? 6.601 1.589 -19.163 1.00 75.69 87 VAL A CA 1
ATOM 736 C C . VAL A 1 87 ? 7.143 1.322 -20.568 1.00 75.69 87 VAL A C 1
ATOM 738 O O . VAL A 1 87 ? 7.226 0.175 -20.976 1.00 75.69 87 VAL A O 1
ATOM 741 N N . LYS A 1 88 ? 7.594 2.364 -21.277 1.00 76.62 88 LYS A N 1
ATOM 742 C CA . LYS A 1 88 ? 8.152 2.204 -22.625 1.00 76.62 88 LYS A CA 1
ATOM 743 C C . LYS A 1 88 ? 9.427 1.353 -22.637 1.00 76.62 88 LYS A C 1
ATOM 745 O O . LYS A 1 88 ? 9.541 0.436 -23.432 1.00 76.62 88 LYS A O 1
ATOM 750 N N . ILE A 1 89 ? 10.369 1.642 -21.738 1.00 75.25 89 ILE A N 1
ATOM 751 C CA . ILE A 1 89 ? 11.593 0.843 -21.587 1.00 75.25 89 ILE A CA 1
ATOM 752 C C . ILE A 1 89 ? 11.225 -0.587 -21.184 1.00 75.25 89 ILE A C 1
ATOM 754 O O . ILE A 1 89 ? 11.789 -1.539 -21.699 1.00 75.25 89 ILE A O 1
ATOM 758 N N . ALA A 1 90 ? 10.261 -0.749 -20.284 1.00 74.31 90 ALA A N 1
ATOM 759 C CA . ALA A 1 90 ? 9.800 -2.042 -19.817 1.00 74.31 90 ALA A CA 1
ATOM 760 C C . ALA A 1 90 ? 9.256 -2.920 -20.953 1.00 74.31 90 ALA A C 1
ATOM 762 O O . ALA A 1 90 ? 9.610 -4.098 -21.004 1.00 74.31 90 ALA A O 1
ATOM 763 N N . ASP A 1 91 ? 8.504 -2.339 -21.890 1.00 71.81 91 ASP A N 1
ATOM 764 C CA . ASP A 1 91 ? 8.056 -3.022 -23.108 1.00 71.81 91 ASP A CA 1
ATOM 765 C C . ASP A 1 91 ? 9.242 -3.448 -24.002 1.00 71.81 91 ASP A C 1
ATOM 767 O O . ASP A 1 91 ? 9.204 -4.526 -24.593 1.00 71.81 91 ASP A O 1
ATOM 771 N N . ASP A 1 92 ? 10.322 -2.657 -24.044 1.00 76.75 92 ASP A N 1
ATOM 772 C CA . ASP A 1 92 ? 11.509 -2.917 -24.876 1.00 76.75 92 ASP A CA 1
ATOM 773 C C . ASP A 1 92 ? 12.481 -3.960 -24.271 1.00 76.75 92 ASP A C 1
ATOM 775 O O . ASP A 1 92 ? 13.109 -4.719 -25.009 1.00 76.75 92 ASP A O 1
ATOM 779 N N . ILE A 1 93 ? 12.632 -4.014 -22.938 1.00 75.56 93 ILE A N 1
ATOM 780 C CA . ILE A 1 93 ? 13.567 -4.923 -22.228 1.00 75.56 93 ILE A CA 1
ATOM 781 C C . ILE A 1 93 ? 12.883 -6.015 -21.385 1.00 75.56 93 ILE A C 1
ATOM 783 O O . ILE A 1 93 ? 13.549 -6.724 -20.631 1.00 75.56 93 ILE A O 1
ATOM 787 N N . GLY A 1 94 ? 11.566 -6.191 -21.517 1.00 63.09 94 GLY A N 1
ATOM 788 C CA . GLY A 1 94 ? 10.824 -7.299 -20.902 1.00 63.09 94 GLY A CA 1
ATOM 789 C C . GLY A 1 94 ? 10.529 -7.137 -19.406 1.00 63.09 94 GLY A C 1
ATOM 790 O O . GLY A 1 94 ? 10.366 -8.131 -18.696 1.00 63.09 94 GLY A O 1
ATOM 791 N N . ILE A 1 95 ? 10.445 -5.903 -18.903 1.00 67.44 95 ILE A N 1
ATOM 792 C CA . ILE A 1 95 ? 9.972 -5.642 -17.537 1.00 67.44 95 ILE A CA 1
ATOM 793 C C . ILE A 1 95 ? 8.436 -5.651 -17.554 1.00 67.44 95 ILE A C 1
ATOM 795 O O . ILE A 1 95 ? 7.799 -4.947 -18.328 1.00 67.44 95 ILE A O 1
ATOM 799 N N . TYR A 1 96 ? 7.806 -6.432 -16.677 1.00 67.56 96 TYR A N 1
ATOM 800 C CA . TYR A 1 96 ? 6.344 -6.505 -16.614 1.00 67.56 96 TYR A CA 1
ATOM 801 C C . TYR A 1 96 ? 5.781 -5.477 -15.627 1.00 67.56 96 TYR A C 1
ATOM 803 O O . TYR A 1 96 ? 5.954 -5.598 -14.411 1.00 67.56 96 TYR A O 1
ATOM 811 N N . VAL A 1 97 ? 5.054 -4.478 -16.129 1.00 69.31 97 VAL A N 1
ATOM 812 C CA . VAL A 1 97 ? 4.323 -3.531 -15.276 1.00 69.31 97 VAL A CA 1
ATOM 813 C C . VAL A 1 97 ? 2.969 -4.131 -14.913 1.00 69.31 97 VAL A C 1
ATOM 815 O O . VAL A 1 97 ? 2.114 -4.349 -15.769 1.00 69.31 97 VAL A O 1
ATOM 818 N N . ARG A 1 98 ? 2.740 -4.386 -13.620 1.00 70.56 98 ARG A N 1
ATOM 819 C CA . ARG A 1 98 ? 1.463 -4.913 -13.126 1.00 70.56 98 ARG A CA 1
ATOM 820 C C . ARG A 1 98 ? 0.731 -3.865 -12.306 1.00 70.56 98 ARG A C 1
ATOM 822 O O . ARG A 1 98 ? 1.236 -3.392 -11.290 1.00 70.56 98 ARG A O 1
ATOM 829 N N . LYS A 1 99 ? -0.503 -3.552 -12.700 1.00 70.81 99 LYS A N 1
ATOM 830 C CA . LYS A 1 99 ? -1.414 -2.811 -11.828 1.00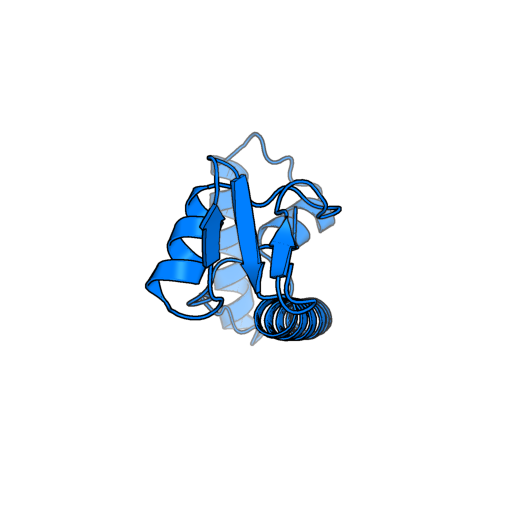 70.81 99 LYS A CA 1
ATOM 831 C C . LYS A 1 99 ? -1.874 -3.746 -10.715 1.00 70.81 99 LYS A C 1
ATOM 833 O O . LYS A 1 99 ? -2.491 -4.779 -10.980 1.00 70.81 99 LYS A O 1
ATOM 838 N N . LEU A 1 100 ? -1.560 -3.398 -9.474 1.00 68.69 100 LEU A N 1
ATOM 839 C CA . LEU A 1 100 ? -2.095 -4.122 -8.333 1.00 68.69 100 LEU A CA 1
ATOM 840 C C . LEU A 1 100 ? -3.600 -3.885 -8.226 1.00 68.69 100 LEU A C 1
ATOM 842 O O . LEU A 1 100 ? -4.078 -2.759 -8.352 1.00 68.69 100 LEU A O 1
ATOM 846 N N . ARG A 1 101 ? -4.333 -4.964 -7.955 1.00 63.22 101 ARG A N 1
ATOM 847 C CA . ARG A 1 101 ? -5.750 -4.896 -7.587 1.00 63.22 101 ARG A CA 1
ATOM 848 C C . ARG A 1 101 ? -5.945 -4.353 -6.165 1.00 63.22 101 ARG A C 1
ATOM 850 O O . ARG A 1 101 ? -7.029 -3.882 -5.854 1.00 63.22 101 ARG A O 1
ATOM 857 N N . TYR A 1 102 ? -4.898 -4.401 -5.339 1.00 65.50 102 TYR A N 1
ATOM 858 C CA . TYR A 1 102 ? -4.935 -4.091 -3.911 1.00 65.50 102 TYR A CA 1
ATOM 859 C C . TYR A 1 102 ? -3.893 -3.005 -3.571 1.00 65.50 102 TYR A C 1
ATOM 861 O O . TYR A 1 102 ? -2.770 -3.085 -4.079 1.00 65.50 102 TYR A O 1
ATOM 869 N N . PRO A 1 103 ? -4.227 -1.987 -2.754 1.00 66.56 103 PRO A N 1
ATOM 870 C CA . PRO A 1 103 ? -3.259 -1.024 -2.256 1.00 66.56 103 PRO A CA 1
ATOM 871 C C . PRO A 1 103 ? -2.296 -1.714 -1.289 1.00 66.56 103 PRO A C 1
ATOM 873 O O . PRO A 1 103 ? -2.659 -2.682 -0.626 1.00 66.56 103 PRO A O 1
ATOM 876 N N . LEU A 1 104 ? -1.069 -1.201 -1.223 1.00 75.00 104 LEU A N 1
ATOM 877 C CA . LEU A 1 104 ? -0.072 -1.652 -0.260 1.00 75.00 104 LEU A CA 1
ATOM 878 C C . LEU A 1 104 ? -0.206 -0.800 1.003 1.00 75.00 104 LEU A C 1
ATOM 880 O O . LEU A 1 104 ? -0.097 0.426 0.946 1.00 75.00 104 LEU A O 1
ATOM 884 N N . VAL A 1 105 ? -0.494 -1.449 2.120 1.00 72.88 105 VAL A N 1
ATOM 885 C CA . VAL A 1 105 ? -1.022 -0.852 3.345 1.00 72.88 105 VAL A CA 1
ATOM 886 C C . VAL A 1 105 ? 0.055 -0.728 4.423 1.00 72.88 105 VAL A C 1
ATOM 888 O O . VAL A 1 105 ? -0.009 0.174 5.254 1.00 72.88 105 VAL A O 1
ATOM 891 N N . THR A 1 106 ? 1.086 -1.574 4.371 1.00 65.75 106 THR A N 1
ATOM 892 C CA . THR A 1 106 ? 2.247 -1.556 5.282 1.00 65.75 106 THR A CA 1
ATOM 893 C C . THR A 1 106 ? 3.425 -0.728 4.751 1.00 65.75 106 THR A C 1
ATOM 895 O O . THR A 1 106 ? 4.475 -0.659 5.380 1.00 65.75 106 THR A O 1
ATOM 898 N N . LEU A 1 107 ? 3.273 -0.089 3.583 1.00 62.00 107 LEU A N 1
ATOM 899 C CA . LEU A 1 107 ? 4.358 0.567 2.835 1.00 62.00 107 LEU A CA 1
ATOM 900 C C . LEU A 1 107 ? 4.577 2.063 3.133 1.00 62.00 107 LEU A C 1
ATOM 902 O O . LEU A 1 107 ? 5.188 2.763 2.316 1.00 62.00 107 LEU A O 1
ATOM 906 N N . TYR A 1 108 ? 4.063 2.583 4.249 1.00 54.56 108 TYR A N 1
ATOM 907 C CA . TYR A 1 108 ? 4.104 4.020 4.552 1.00 54.56 108 TYR A CA 1
ATOM 908 C C . TYR A 1 108 ? 5.137 4.424 5.588 1.00 54.56 108 TYR A C 1
ATOM 910 O O . TYR A 1 108 ? 5.109 3.862 6.702 1.00 54.56 108 TYR A O 1
#

pLDDT: mean 77.64, std 8.81, range [49.94, 91.12]

Solvent-accessible surface area (backbone atoms only — not comparable to full-atom values): 6692 Å² total; per-residue (Å²): 128,68,93,52,55,40,54,58,87,77,48,98,56,77,68,54,68,74,56,51,56,45,35,47,75,72,64,63,32,57,72,47,77,56,96,91,42,54,27,36,31,45,66,43,43,55,51,49,50,53,50,51,55,56,46,58,76,77,47,80,50,72,66,59,48,35,52,75,74,69,52,65,83,86,42,63,66,58,54,52,52,50,51,55,51,48,53,54,48,19,71,75,72,72,50,86,88,74,84,70,95,63,85,80,65,85,79,107

Nearest PDB structures (foldseek):
  4r4e-assembly1_A  TM=5.432E-01  e=6.043E+00  Bacillus subtilis subsp. subtilis str. 168
  3gpv-assembly1_A  TM=3.144E-01  e=2.981E+00  [Bacillus thuringiensis] serovar konkukian
  5dxn-assembly1_A  TM=3.604E-01  e=4.110E+00  Aspergillus fumigatus Af293
  8p00-assembly1_A  TM=1.699E-01  e=9.475E+00  Human rotavirus B strain CAL-1

Organism: Bacillus cereus (NCBI:txid1396)